Protein AF-A0A5L4XQL6-F1 (afdb_monomer)

Solvent-accessible surface area (backbone atoms only — not comparable to full-atom values): 5589 Å² total; per-residue (Å²): 137,77,74,76,66,64,67,59,70,73,66,72,79,74,79,74,71,69,81,71,58,93,74,76,43,72,65,53,56,49,52,49,52,51,52,56,47,50,57,35,40,55,50,17,53,49,34,50,49,30,51,76,71,66,69,52,89,49,67,65,61,32,51,49,34,40,52,48,28,54,54,54,50,54,53,50,50,52,52,52,51,50,52,54,49,52,52,52,50,57,55,62,75,76,107

Organism: Campylobacter fetus (NCBI:txid196)

Foldseek 3Di:
DDPVVVVVVVVPPPPPPPPPPPPCDPVVVLVVLVVVLVVLVVLLVVLVVCVVVVVDPDPVVNVVSVVVSVVSVVVNVVVVVVVVVVVVVVVVVVD

Sequence (95 aa):
MNISEISNLNQTTEQTKQKDGAGSGFSDMLNKALSDLNDVQEKADKAVADLATGEVKDLHQAAIAIGKAETSMKLMLEVRNKAINAYKEISRTQL

Radius of gyration: 25.62 Å; Cα contacts (8 Å, |Δi|>4): 29; chains: 1; bounding box: 41×47×77 Å

Mean predicted aligned error: 12.24 Å

pLDDT: mean 81.6, std 18.66, range [43.38, 97.5]

Nearest PDB structures (foldseek):
  4abm-assembly3_D  TM=5.515E-01  e=1.457E+00  Homo sapiens
  4abm-assembly1_A  TM=5.482E-01  e=1.922E+00  Homo sapiens
  4abm-assembly1_B  TM=5.709E-01  e=3.121E+00  Homo sapiens
  6b87-assembly3_C  TM=5.299E-01  e=7.166E+00  synthetic construct

Secondary structure (DSSP, 8-state):
--TTSSGGGGSSSS-------TTS-HHHHHHHHHHHHHHHHHHHHHHHHHHHHT--S-HHHHHHHHHHHHHHHHHHHHHHHHHHHHHHHHHHHH-

Structure (mmCIF, N/CA/C/O backbone):
data_AF-A0A5L4XQL6-F1
#
_entry.id   AF-A0A5L4XQL6-F1
#
loop_
_atom_site.group_PDB
_atom_site.id
_atom_site.type_symbol
_atom_site.label_atom_id
_atom_site.label_alt_id
_atom_site.label_comp_id
_atom_site.label_asym_id
_atom_site.label_entity_id
_atom_site.label_seq_id
_atom_site.pdbx_PDB_ins_code
_atom_site.Cartn_x
_atom_site.Cartn_y
_atom_site.Cartn_z
_atom_site.occupancy
_atom_site.B_iso_or_equiv
_atom_site.auth_seq_id
_atom_site.auth_comp_id
_atom_site.auth_asym_id
_atom_site.auth_atom_id
_atom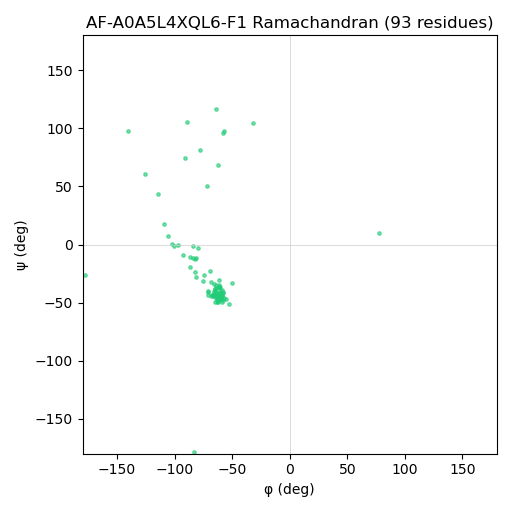_site.pdbx_PDB_model_num
ATOM 1 N N . MET A 1 1 ? -4.517 -39.968 -57.731 1.00 46.50 1 MET A N 1
ATOM 2 C CA . MET A 1 1 ? -3.719 -39.598 -56.543 1.00 46.50 1 MET A CA 1
ATOM 3 C C . MET A 1 1 ? -3.970 -38.129 -56.269 1.00 46.50 1 MET A C 1
ATOM 5 O O . MET A 1 1 ? -3.641 -37.306 -57.113 1.00 46.50 1 MET A O 1
ATOM 9 N N . ASN A 1 2 ? -4.681 -37.837 -55.180 1.00 43.38 2 ASN A N 1
ATOM 10 C CA . ASN A 1 2 ? -5.187 -36.509 -54.848 1.00 43.38 2 ASN A CA 1
ATOM 11 C C . ASN A 1 2 ? -4.116 -35.769 -54.031 1.00 43.38 2 ASN A C 1
ATOM 13 O O . ASN A 1 2 ? -3.858 -36.110 -52.883 1.00 43.38 2 ASN A O 1
ATOM 17 N N . ILE A 1 3 ? -3.433 -34.809 -54.651 1.00 58.66 3 ILE A N 1
ATOM 18 C CA . ILE A 1 3 ? -2.271 -34.107 -54.069 1.00 58.66 3 ILE A CA 1
ATOM 19 C C . ILE A 1 3 ? -2.710 -33.000 -53.082 1.00 58.66 3 ILE A C 1
ATOM 21 O O . ILE A 1 3 ? -1.885 -32.355 -52.444 1.00 58.66 3 ILE A O 1
ATOM 25 N N . SER A 1 4 ? -4.019 -32.792 -52.931 1.00 57.34 4 SER A N 1
ATOM 26 C CA . SER A 1 4 ? -4.650 -31.792 -52.061 1.00 57.34 4 SER A CA 1
ATOM 27 C C . SER A 1 4 ? -4.763 -32.207 -50.588 1.00 57.34 4 SER A C 1
ATOM 29 O O . SER A 1 4 ? -5.041 -31.359 -49.748 1.00 57.34 4 SER A O 1
ATOM 31 N N . GLU A 1 5 ? -4.515 -33.474 -50.239 1.00 57.41 5 GLU A N 1
ATOM 32 C CA . GLU A 1 5 ? -4.506 -33.924 -48.834 1.00 57.41 5 GLU A CA 1
ATOM 33 C C . GLU A 1 5 ? -3.139 -33.738 -48.153 1.00 57.41 5 GLU A C 1
ATOM 35 O O . GLU A 1 5 ? -3.061 -33.654 -46.929 1.00 57.41 5 GLU A O 1
ATOM 40 N N . ILE A 1 6 ? -2.054 -33.597 -48.925 1.00 54.22 6 ILE A N 1
ATOM 41 C CA . ILE A 1 6 ? -0.687 -33.485 -48.384 1.00 54.22 6 ILE A CA 1
ATOM 42 C C . ILE A 1 6 ? -0.367 -32.044 -47.944 1.00 54.22 6 ILE A C 1
ATOM 44 O O . ILE A 1 6 ? 0.451 -31.832 -47.052 1.00 54.22 6 ILE A O 1
ATOM 48 N N . SER A 1 7 ? -1.059 -31.037 -48.490 1.00 57.09 7 SER A N 1
ATOM 49 C CA . SER A 1 7 ? -0.928 -29.637 -48.051 1.00 57.09 7 SER A CA 1
ATOM 50 C C . SER A 1 7 ? -1.502 -29.383 -46.652 1.00 57.09 7 SER A C 1
ATOM 52 O O . SER A 1 7 ? -1.065 -28.454 -45.977 1.00 57.09 7 SER A O 1
ATOM 54 N N . ASN A 1 8 ? -2.427 -30.229 -46.186 1.00 56.53 8 ASN A N 1
ATOM 55 C CA . ASN A 1 8 ? -3.058 -30.086 -44.870 1.00 56.53 8 ASN A CA 1
ATOM 56 C C . ASN A 1 8 ? -2.266 -30.752 -43.735 1.00 56.53 8 ASN A C 1
ATOM 58 O O . ASN A 1 8 ? -2.548 -30.492 -42.570 1.00 56.53 8 ASN A O 1
ATOM 62 N N . LEU A 1 9 ? -1.240 -31.551 -44.045 1.00 56.50 9 LEU A N 1
ATOM 63 C CA . LEU A 1 9 ? -0.366 -32.170 -43.038 1.00 56.50 9 LEU A CA 1
ATOM 64 C C . LEU A 1 9 ? 0.738 -31.224 -42.533 1.00 56.50 9 LEU A C 1
ATOM 66 O O . LEU A 1 9 ? 1.353 -31.506 -41.511 1.00 56.50 9 LEU A O 1
ATOM 70 N N . ASN A 1 10 ? 0.957 -30.082 -43.197 1.00 53.75 10 ASN A N 1
ATOM 71 C CA . ASN A 1 10 ? 1.887 -29.036 -42.747 1.00 53.75 10 ASN A CA 1
ATOM 72 C C . ASN A 1 10 ? 1.190 -27.889 -41.982 1.00 53.75 10 ASN A C 1
ATOM 74 O O . ASN A 1 10 ? 1.840 -26.944 -41.548 1.00 53.75 10 ASN A O 1
ATOM 78 N N . GLN A 1 11 ? -0.138 -27.942 -41.818 1.00 54.44 11 GLN A N 1
ATOM 79 C CA . GLN A 1 11 ? -0.905 -26.926 -41.080 1.00 54.44 11 GLN A CA 1
ATOM 80 C C . GLN A 1 11 ? -1.265 -27.347 -39.646 1.00 54.44 11 GLN A C 1
ATOM 82 O O . GLN A 1 11 ? -1.849 -26.558 -38.906 1.00 54.44 11 GLN A O 1
ATOM 87 N N . THR A 1 12 ? -0.890 -28.555 -39.213 1.00 50.50 12 THR A N 1
ATOM 88 C CA . THR A 1 12 ? -1.215 -29.075 -37.868 1.00 50.50 12 THR A CA 1
ATOM 89 C C . THR A 1 12 ? -0.044 -29.002 -36.873 1.00 50.50 12 THR A C 1
ATOM 91 O O . THR A 1 12 ? -0.216 -29.329 -35.704 1.00 50.50 12 THR A O 1
ATOM 94 N N . THR A 1 13 ? 1.125 -28.493 -37.269 1.00 52.59 13 THR A N 1
ATOM 95 C CA . THR A 1 13 ? 2.310 -28.355 -36.389 1.00 52.59 13 THR A CA 1
ATOM 96 C C . THR A 1 13 ? 2.614 -26.925 -35.920 1.00 52.59 13 THR A C 1
ATOM 98 O O . THR A 1 13 ? 3.595 -26.711 -35.220 1.00 52.59 13 THR A O 1
ATOM 101 N N . GLU A 1 14 ? 1.741 -25.954 -36.204 1.00 48.25 14 GLU A N 1
ATOM 102 C CA . GLU A 1 14 ? 1.858 -24.549 -35.752 1.00 48.25 14 GLU A CA 1
ATOM 103 C C . GLU A 1 14 ? 0.812 -24.180 -34.672 1.00 48.25 14 GLU A C 1
ATOM 105 O O . GLU A 1 14 ? 0.534 -23.009 -34.410 1.00 48.25 14 GLU A O 1
ATOM 110 N N . GLN A 1 15 ? 0.202 -25.175 -34.016 1.00 48.69 15 GLN A N 1
ATOM 111 C CA . GLN A 1 15 ? -0.716 -24.972 -32.884 1.00 48.69 15 GLN A CA 1
ATOM 112 C C . GLN A 1 15 ? -0.171 -25.531 -31.567 1.00 48.69 15 GLN A C 1
ATOM 114 O O . GLN A 1 15 ? -0.892 -26.069 -30.739 1.00 48.69 15 GLN A O 1
ATOM 119 N N . THR A 1 16 ? 1.109 -25.291 -31.317 1.00 43.47 16 THR A N 1
ATOM 120 C CA . THR A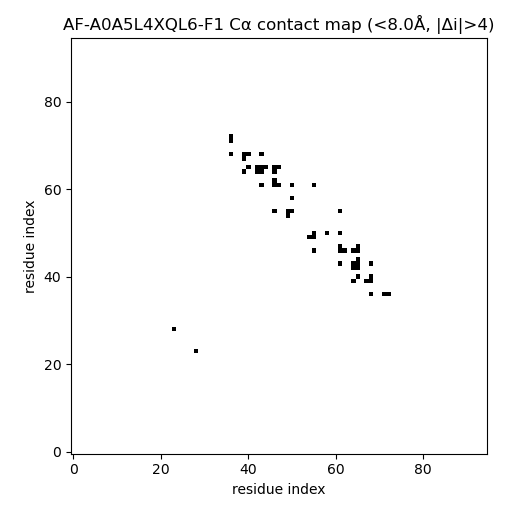 1 16 ? 1.574 -24.986 -29.963 1.00 43.47 16 THR A CA 1
ATOM 121 C C . THR A 1 16 ? 2.333 -23.671 -30.017 1.00 43.47 16 THR A C 1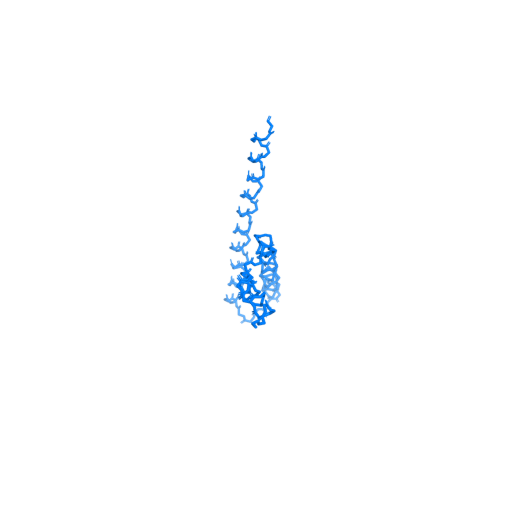
ATOM 123 O O . THR A 1 16 ? 3.511 -23.595 -29.681 1.00 43.47 16 THR A O 1
ATOM 126 N N . LYS A 1 17 ? 1.644 -22.597 -30.433 1.00 45.66 17 LYS A N 1
ATOM 127 C CA . LYS A 1 17 ? 1.974 -21.271 -29.909 1.00 45.66 17 LYS A CA 1
ATOM 128 C C . LYS A 1 17 ? 1.823 -21.382 -28.402 1.00 45.66 17 LYS A C 1
ATOM 130 O O . LYS A 1 17 ? 0.714 -21.285 -27.876 1.00 45.66 17 LYS A O 1
ATOM 135 N N . GLN A 1 18 ? 2.950 -21.630 -27.738 1.00 46.28 18 GLN A N 1
ATOM 136 C CA . GLN A 1 18 ? 3.221 -21.126 -26.408 1.00 46.28 18 GLN A CA 1
ATOM 137 C C . GLN A 1 18 ? 2.518 -19.776 -26.299 1.00 46.28 18 GLN A C 1
ATOM 139 O O . GLN A 1 18 ? 2.961 -18.768 -26.845 1.00 46.28 18 GLN A O 1
ATOM 144 N N . LYS A 1 19 ? 1.397 -19.762 -25.581 1.00 46.88 19 LYS A N 1
ATOM 145 C CA . LYS A 1 19 ? 0.951 -18.576 -24.864 1.00 46.88 19 LYS A CA 1
ATOM 146 C C . LYS A 1 19 ? 1.889 -18.375 -23.669 1.00 46.88 19 LYS A C 1
ATOM 148 O O . LYS A 1 19 ? 1.432 -18.181 -22.553 1.00 46.88 19 LYS A O 1
ATOM 153 N N . ASP A 1 20 ? 3.196 -18.385 -23.910 1.00 45.38 20 ASP A N 1
ATOM 154 C CA . ASP A 1 20 ? 4.109 -17.593 -23.108 1.00 45.38 20 ASP A CA 1
ATOM 155 C C . ASP A 1 20 ? 3.935 -16.189 -23.666 1.00 45.38 20 ASP A C 1
ATOM 157 O O . ASP A 1 20 ? 4.607 -15.763 -24.603 1.00 45.38 20 ASP A O 1
ATOM 161 N N . GLY A 1 21 ? 2.870 -15.534 -23.200 1.00 48.97 21 GLY A N 1
ATOM 162 C CA . GLY A 1 21 ? 2.524 -14.184 -23.595 1.00 48.97 21 GLY A CA 1
ATOM 163 C C . GLY A 1 21 ? 3.697 -13.266 -23.293 1.00 48.97 21 GLY A C 1
ATOM 164 O O . GLY A 1 21 ? 3.845 -12.797 -22.166 1.00 48.97 21 GLY A O 1
ATOM 165 N N . ALA A 1 22 ? 4.496 -12.996 -24.323 1.00 52.25 22 ALA A N 1
ATOM 166 C CA . ALA A 1 22 ? 5.454 -11.908 -24.426 1.00 52.25 22 ALA A CA 1
ATOM 167 C C . ALA A 1 22 ? 4.705 -10.564 -24.353 1.00 52.25 22 ALA A C 1
ATOM 169 O O . ALA A 1 22 ? 4.543 -9.854 -25.342 1.00 52.25 22 ALA A O 1
ATOM 170 N N . GLY A 1 23 ? 4.164 -10.274 -23.173 1.00 51.38 23 GLY A N 1
ATOM 171 C CA . GLY A 1 23 ? 3.261 -9.161 -22.923 1.00 51.38 23 GLY A CA 1
ATOM 172 C C . GLY A 1 23 ? 2.835 -9.035 -21.463 1.00 51.38 23 GLY A C 1
ATOM 173 O O . GLY A 1 23 ? 2.610 -7.913 -21.038 1.00 51.38 23 GLY A O 1
ATOM 174 N N . SER A 1 24 ? 2.824 -10.124 -20.674 1.00 58.97 24 SER A N 1
ATOM 175 C CA . SER A 1 24 ? 2.690 -10.016 -19.211 1.00 58.97 24 SER A CA 1
ATOM 176 C C . SER A 1 24 ? 4.073 -9.937 -18.564 1.00 58.97 24 SER A C 1
ATOM 178 O O . SER A 1 24 ? 4.634 -10.922 -18.092 1.00 58.97 24 SER A O 1
ATOM 180 N N . GLY A 1 25 ? 4.701 -8.771 -18.704 1.00 80.00 25 GLY A N 1
ATOM 181 C CA . GLY A 1 25 ? 6.092 -8.544 -18.312 1.00 80.00 25 GLY A CA 1
ATOM 182 C C . GLY A 1 25 ? 6.277 -8.226 -16.827 1.00 80.00 25 GLY A C 1
ATOM 183 O O . GLY A 1 25 ? 5.327 -8.102 -16.055 1.00 80.00 25 GLY A O 1
ATOM 184 N N . PHE A 1 26 ? 7.532 -7.979 -16.442 1.00 83.44 26 PHE A N 1
ATOM 185 C CA . PHE A 1 26 ? 7.896 -7.435 -15.126 1.00 83.44 26 PHE A CA 1
ATOM 186 C C . PHE A 1 26 ? 7.093 -6.172 -14.758 1.00 83.44 26 PHE A C 1
ATOM 188 O O . PHE A 1 26 ? 6.751 -5.980 -13.596 1.00 83.44 26 PHE A O 1
ATOM 195 N N . SER A 1 27 ? 6.742 -5.343 -15.750 1.00 86.75 27 SER A N 1
ATOM 196 C CA . SER A 1 27 ? 5.896 -4.157 -15.568 1.00 86.75 27 SER A CA 1
ATOM 197 C C . SER A 1 27 ? 4.519 -4.494 -14.987 1.00 86.75 27 SER A C 1
ATOM 199 O O . SER A 1 27 ? 4.065 -3.818 -14.069 1.00 86.75 27 SER A O 1
ATOM 201 N N . ASP A 1 28 ? 3.861 -5.546 -15.473 1.00 91.31 28 ASP A N 1
ATOM 202 C CA . ASP A 1 28 ? 2.529 -5.928 -14.991 1.00 91.31 28 ASP A CA 1
ATOM 203 C C . ASP A 1 28 ? 2.597 -6.510 -13.582 1.00 91.31 28 ASP A C 1
ATOM 205 O O . ASP A 1 28 ? 1.778 -6.170 -12.729 1.00 91.31 28 ASP A O 1
ATOM 209 N N . MET A 1 29 ? 3.621 -7.325 -13.307 1.00 89.44 29 MET A N 1
ATOM 210 C CA . MET A 1 29 ? 3.901 -7.811 -11.955 1.00 89.44 29 MET A CA 1
ATOM 211 C C . MET A 1 29 ? 4.146 -6.645 -10.988 1.00 89.44 29 MET A C 1
ATOM 213 O O . MET A 1 29 ? 3.611 -6.646 -9.880 1.00 89.44 29 MET A O 1
ATOM 217 N N . LEU A 1 30 ? 4.931 -5.645 -11.401 1.00 90.19 30 LEU A N 1
ATOM 218 C CA . LEU A 1 30 ? 5.234 -4.470 -10.588 1.00 90.19 30 LEU A CA 1
ATOM 219 C C . LEU A 1 30 ? 3.986 -3.613 -10.349 1.00 90.19 30 LEU A C 1
ATOM 221 O O . LEU A 1 30 ? 3.738 -3.213 -9.215 1.00 90.19 30 LEU A O 1
ATOM 225 N N . ASN A 1 31 ? 3.173 -3.379 -11.381 1.00 92.75 31 ASN A N 1
ATOM 226 C CA . ASN A 1 31 ? 1.899 -2.669 -11.251 1.00 92.75 31 ASN A CA 1
ATOM 227 C C . ASN A 1 31 ? 0.943 -3.397 -10.306 1.00 92.75 31 ASN A C 1
ATOM 229 O O . ASN A 1 31 ? 0.321 -2.766 -9.452 1.00 92.75 31 ASN A O 1
ATOM 233 N N . LYS A 1 32 ? 0.865 -4.728 -10.401 1.00 93.56 32 LYS A N 1
ATOM 234 C CA . LYS A 1 32 ? 0.071 -5.524 -9.467 1.00 93.56 32 LYS A CA 1
ATOM 235 C C . LYS A 1 32 ? 0.596 -5.388 -8.038 1.00 93.56 32 LYS A C 1
ATOM 237 O O . LYS A 1 32 ? -0.193 -5.152 -7.134 1.00 93.56 32 LYS A O 1
ATOM 242 N N . ALA A 1 33 ? 1.908 -5.493 -7.831 1.00 91.88 33 ALA A N 1
ATOM 243 C CA . ALA A 1 33 ? 2.509 -5.338 -6.509 1.00 91.88 33 ALA A CA 1
ATOM 244 C C . ALA A 1 33 ? 2.261 -3.939 -5.914 1.00 91.88 33 ALA A C 1
ATOM 246 O O . ALA A 1 33 ? 2.020 -3.821 -4.716 1.00 91.88 33 ALA A O 1
ATOM 247 N N . LEU A 1 34 ? 2.273 -2.891 -6.745 1.00 95.00 34 LEU A N 1
ATOM 248 C CA . LEU A 1 34 ? 1.922 -1.526 -6.346 1.00 95.00 34 LEU A CA 1
ATOM 249 C C . LEU A 1 34 ? 0.449 -1.401 -5.941 1.00 95.00 34 LEU A C 1
ATOM 251 O O . LEU A 1 34 ? 0.153 -0.781 -4.922 1.00 95.00 34 LEU A O 1
ATOM 255 N N . SER A 1 35 ? -0.464 -2.007 -6.704 1.00 96.38 35 SER A N 1
ATOM 256 C CA . SER A 1 35 ? -1.889 -2.040 -6.357 1.00 96.38 35 SER A CA 1
ATOM 257 C C . SER A 1 35 ? -2.124 -2.804 -5.053 1.00 96.38 35 SER A C 1
ATOM 259 O O . SER A 1 35 ? -2.796 -2.301 -4.159 1.00 96.38 35 SER A O 1
ATOM 261 N N . ASP A 1 36 ? -1.512 -3.982 -4.910 1.00 95.56 36 ASP A N 1
ATOM 262 C CA . ASP A 1 36 ? -1.601 -4.793 -3.695 1.00 95.56 36 ASP A CA 1
ATOM 263 C C . ASP A 1 36 ? -1.035 -4.024 -2.480 1.00 95.56 36 ASP A C 1
ATOM 265 O O . ASP A 1 36 ? -1.567 -4.127 -1.374 1.00 95.56 36 ASP A O 1
ATOM 269 N N . LEU A 1 37 ? 0.035 -3.237 -2.665 1.00 96.00 37 LEU A N 1
ATOM 270 C CA . LEU A 1 37 ? 0.593 -2.377 -1.619 1.00 96.00 37 LEU A CA 1
ATOM 271 C C . LEU A 1 37 ? -0.381 -1.263 -1.225 1.00 96.00 37 LEU A C 1
ATOM 273 O O . LEU A 1 37 ? -0.545 -1.026 -0.031 1.00 96.00 37 LEU A O 1
ATOM 277 N N . ASN A 1 38 ? -1.039 -0.612 -2.189 1.00 97.00 38 ASN A N 1
ATOM 278 C CA . ASN A 1 38 ? -2.046 0.410 -1.901 1.00 97.00 38 ASN A CA 1
ATOM 279 C C . ASN A 1 38 ? -3.175 -0.153 -1.026 1.00 97.00 38 ASN A C 1
ATOM 281 O O . ASN A 1 38 ? -3.500 0.424 0.008 1.00 97.00 38 ASN A O 1
ATOM 285 N N . ASP A 1 39 ? -3.684 -1.340 -1.361 1.00 97.44 39 ASP A N 1
ATOM 286 C CA . ASP A 1 39 ? -4.727 -2.005 -0.574 1.00 97.44 39 ASP A CA 1
ATOM 287 C C . ASP A 1 39 ? -4.275 -2.325 0.859 1.00 97.44 39 ASP A C 1
ATOM 289 O O . ASP A 1 39 ? -5.076 -2.331 1.798 1.00 97.44 39 ASP A O 1
ATOM 293 N N . VAL A 1 40 ? -2.995 -2.663 1.044 1.00 97.19 40 VAL A N 1
ATOM 294 C CA . VAL A 1 40 ? -2.421 -2.913 2.372 1.00 97.19 40 VAL A CA 1
ATOM 295 C C . VAL A 1 40 ? -2.283 -1.605 3.155 1.00 97.19 40 VAL A C 1
ATOM 297 O O . VAL A 1 40 ? -2.602 -1.595 4.344 1.00 97.19 40 VAL A O 1
ATOM 300 N N . GLN A 1 41 ? -1.862 -0.518 2.503 1.00 97.06 41 GLN A N 1
ATOM 301 C CA . GLN A 1 41 ? -1.763 0.810 3.113 1.00 97.06 41 GLN A CA 1
ATOM 302 C C . GLN A 1 41 ? -3.135 1.324 3.561 1.00 97.06 41 GLN A C 1
ATOM 304 O O . GLN A 1 41 ? -3.286 1.668 4.726 1.00 97.06 41 GLN A O 1
ATOM 309 N N . GLU A 1 42 ? -4.160 1.272 2.707 1.00 97.44 42 GLU A N 1
ATOM 310 C CA . GLU A 1 42 ? -5.515 1.721 3.064 1.00 97.44 42 GLU A CA 1
ATOM 311 C C . GLU A 1 42 ? -6.086 0.959 4.270 1.00 97.44 42 GLU A C 1
ATOM 313 O O . GLU A 1 42 ? -6.728 1.535 5.152 1.00 97.44 42 GLU A O 1
ATOM 318 N N . LYS A 1 43 ? -5.826 -0.352 4.348 1.00 95.25 43 LYS A N 1
ATOM 319 C CA . LYS A 1 43 ? -6.230 -1.172 5.501 1.00 95.25 43 LYS A CA 1
ATOM 320 C C . LYS A 1 43 ? -5.503 -0.763 6.776 1.00 95.25 43 LYS A C 1
ATOM 322 O O . LYS A 1 43 ? -6.124 -0.753 7.838 1.00 95.25 43 LYS A O 1
ATOM 327 N N . ALA A 1 44 ? -4.213 -0.455 6.683 1.00 95.69 44 ALA A N 1
ATOM 328 C CA . ALA A 1 44 ? -3.440 0.031 7.816 1.00 95.69 44 ALA A CA 1
ATOM 329 C C . ALA A 1 44 ? -3.914 1.418 8.260 1.00 95.69 44 ALA A C 1
ATOM 331 O O . ALA A 1 44 ? -4.127 1.613 9.451 1.00 95.69 44 ALA A O 1
ATOM 332 N N . ASP A 1 45 ? -4.171 2.338 7.331 1.00 95.81 45 ASP A N 1
ATOM 333 C CA . ASP A 1 45 ? -4.667 3.684 7.634 1.00 95.81 45 ASP A CA 1
ATOM 334 C C . ASP A 1 45 ? -6.025 3.633 8.336 1.00 95.81 45 ASP A C 1
ATOM 336 O O . ASP A 1 45 ? -6.235 4.302 9.349 1.00 95.81 45 ASP A O 1
ATOM 340 N N . LYS A 1 46 ? -6.927 2.766 7.863 1.00 95.00 46 LYS A N 1
ATOM 341 C CA . LYS A 1 46 ? -8.192 2.508 8.551 1.00 95.00 46 LYS A CA 1
ATOM 342 C C . LYS A 1 46 ? -7.965 1.946 9.955 1.00 95.00 46 LYS A C 1
ATOM 344 O O . LYS A 1 46 ? -8.563 2.433 10.906 1.00 95.00 46 LYS A O 1
ATOM 349 N N . ALA A 1 47 ? -7.083 0.959 10.105 1.00 94.25 47 ALA A N 1
ATOM 350 C CA . ALA A 1 47 ? -6.769 0.387 11.412 1.00 94.25 47 ALA A CA 1
ATOM 351 C C . ALA A 1 47 ? -6.171 1.425 12.381 1.00 94.25 47 ALA A C 1
ATOM 353 O O . ALA A 1 47 ? -6.483 1.404 13.570 1.00 94.25 47 ALA A O 1
ATOM 354 N N . VAL A 1 48 ? -5.348 2.352 11.881 1.00 94.06 48 VAL A N 1
ATOM 355 C CA . VAL A 1 48 ? -4.808 3.480 12.652 1.00 94.06 48 VAL A CA 1
ATOM 356 C C . VAL A 1 48 ? -5.923 4.439 13.063 1.00 94.06 48 VAL A C 1
ATOM 358 O O . VAL A 1 48 ? -5.954 4.866 14.216 1.00 94.06 48 VAL A O 1
ATOM 361 N N . ALA A 1 49 ? -6.852 4.755 12.160 1.00 94.00 49 ALA A N 1
ATOM 362 C CA . ALA A 1 49 ? -7.991 5.619 12.460 1.00 94.00 49 ALA A CA 1
ATOM 363 C C . ALA A 1 49 ? -8.922 4.995 13.515 1.00 94.00 49 ALA A C 1
ATOM 365 O O . ALA A 1 49 ? -9.270 5.654 14.496 1.00 94.00 49 ALA A O 1
ATOM 366 N N . ASP A 1 50 ? -9.261 3.713 13.368 1.00 92.81 50 ASP A N 1
ATOM 367 C CA . ASP A 1 50 ? -10.083 2.961 14.324 1.00 92.81 50 ASP A CA 1
ATOM 368 C C . ASP A 1 50 ? -9.392 2.883 15.701 1.00 92.81 50 ASP A C 1
ATOM 370 O O . ASP A 1 50 ? -10.033 2.981 16.749 1.00 92.81 50 ASP A O 1
ATOM 374 N N . LEU A 1 51 ? -8.060 2.754 15.722 1.00 91.25 51 LEU A N 1
ATOM 375 C CA . LEU A 1 51 ? -7.271 2.764 16.955 1.00 91.25 51 LEU A CA 1
ATOM 376 C C . LEU A 1 51 ? -7.266 4.145 17.626 1.00 91.25 51 LEU A C 1
ATOM 378 O O . LEU A 1 51 ? -7.448 4.234 18.838 1.00 91.25 51 LEU A O 1
ATOM 382 N N . ALA A 1 52 ? -7.086 5.219 16.854 1.00 90.31 52 ALA A N 1
ATOM 383 C CA . ALA A 1 52 ? -7.058 6.590 17.363 1.00 90.31 52 ALA A CA 1
ATOM 384 C C . ALA A 1 52 ? -8.423 7.063 17.889 1.00 90.31 52 ALA A C 1
ATOM 386 O O . ALA A 1 52 ? -8.485 7.854 18.828 1.00 90.31 52 ALA A O 1
ATOM 387 N N . THR A 1 53 ? -9.511 6.575 17.293 1.00 93.56 53 THR A N 1
ATOM 388 C CA . THR A 1 53 ? -10.892 6.878 17.703 1.00 93.56 53 THR A CA 1
ATOM 389 C C . THR A 1 53 ? -11.389 5.988 18.844 1.00 93.56 53 THR A C 1
ATOM 391 O O . THR A 1 53 ? -12.415 6.287 19.451 1.00 93.56 53 THR A O 1
ATOM 394 N N . GLY A 1 54 ? -10.659 4.917 19.173 1.00 88.25 54 GLY A N 1
ATOM 395 C CA . GLY A 1 54 ? -11.059 3.940 20.186 1.00 88.25 54 GLY A CA 1
ATOM 396 C C . GLY A 1 54 ? -12.133 2.951 19.714 1.00 88.25 54 GLY A C 1
ATOM 397 O O . GLY A 1 54 ? -12.651 2.189 20.527 1.00 88.25 54 GLY A O 1
ATOM 398 N N . GLU A 1 55 ? -12.456 2.929 18.418 1.00 85.50 55 GLU A N 1
ATOM 399 C CA . GLU A 1 55 ? -13.425 2.008 17.806 1.00 85.50 55 GLU A CA 1
ATOM 400 C C . GLU A 1 55 ? -12.814 0.642 17.439 1.00 85.50 55 GLU A C 1
ATOM 402 O O . GLU A 1 55 ? -13.509 -0.262 16.959 1.00 85.50 55 GLU A O 1
ATOM 407 N N . VAL A 1 56 ? -11.512 0.460 17.679 1.00 83.88 56 VAL A N 1
ATOM 408 C CA . VAL A 1 56 ? -10.807 -0.781 17.362 1.00 83.88 56 VAL A CA 1
ATOM 409 C C . VAL A 1 56 ? -11.351 -1.956 18.187 1.00 83.88 56 VAL A C 1
ATOM 411 O O . VAL A 1 56 ? -11.259 -2.010 19.412 1.00 83.88 56 VAL A O 1
ATOM 414 N N . LYS A 1 57 ? -11.923 -2.942 17.492 1.00 78.94 57 LYS A N 1
ATOM 415 C CA . LYS A 1 57 ? -12.444 -4.167 18.125 1.00 78.94 57 LYS A CA 1
ATOM 416 C C . LYS A 1 57 ? -11.350 -5.192 18.410 1.00 78.94 57 LYS A C 1
ATOM 418 O O . LYS A 1 57 ? -11.483 -5.989 19.332 1.00 78.94 57 LYS A O 1
ATOM 423 N N . ASP A 1 58 ? -10.287 -5.174 17.609 1.00 88.31 58 ASP A N 1
ATOM 424 C CA . ASP A 1 58 ? -9.179 -6.120 17.689 1.00 88.31 58 ASP A CA 1
ATOM 425 C C . ASP A 1 58 ? -7.845 -5.398 17.448 1.00 88.31 58 ASP A C 1
ATOM 427 O O . ASP A 1 58 ? -7.431 -5.147 16.312 1.00 88.31 58 ASP A O 1
ATOM 431 N N . LEU A 1 59 ? -7.170 -5.055 18.548 1.00 89.25 59 LEU A N 1
ATOM 432 C CA . LEU A 1 59 ? -5.856 -4.407 18.526 1.00 89.25 59 LEU A CA 1
ATOM 433 C C . LEU A 1 59 ? -4.780 -5.271 17.859 1.00 89.25 59 LEU A C 1
ATOM 435 O O . LEU A 1 59 ? -3.851 -4.732 17.261 1.00 89.25 59 LEU A O 1
ATOM 439 N N . HIS A 1 60 ? -4.886 -6.598 17.947 1.00 92.31 60 HIS A N 1
ATOM 440 C CA . HIS A 1 60 ? -3.899 -7.503 17.372 1.00 92.31 60 HIS A CA 1
ATOM 441 C C . HIS A 1 60 ? -3.988 -7.495 15.843 1.00 92.31 60 HIS A C 1
ATOM 443 O O . HIS A 1 60 ? -2.969 -7.385 15.162 1.00 92.31 60 HIS A O 1
ATOM 449 N N . GLN A 1 61 ? -5.202 -7.529 15.287 1.00 91.62 61 GLN A N 1
ATOM 450 C CA . GLN A 1 61 ? -5.401 -7.395 13.840 1.00 91.62 61 GLN A CA 1
ATOM 451 C C . GLN A 1 61 ? -4.987 -6.014 13.326 1.00 91.62 61 GLN A C 1
ATOM 453 O O . GLN A 1 61 ? -4.367 -5.925 12.265 1.00 91.62 61 GLN A O 1
ATOM 458 N N . ALA A 1 62 ? -5.259 -4.949 14.088 1.00 92.56 62 ALA A N 1
ATOM 459 C CA . ALA A 1 62 ? -4.794 -3.606 13.749 1.00 92.56 62 ALA A CA 1
ATOM 460 C C . ALA A 1 62 ? -3.258 -3.536 13.697 1.00 92.56 62 ALA A C 1
ATOM 462 O O . ALA A 1 62 ? -2.691 -3.069 12.709 1.00 92.56 62 ALA A O 1
ATOM 463 N N . ALA A 1 63 ? -2.578 -4.082 14.708 1.00 93.69 63 ALA A N 1
ATOM 464 C CA . ALA A 1 63 ? -1.120 -4.151 14.742 1.00 93.69 63 ALA A CA 1
ATOM 465 C C . ALA A 1 63 ? -0.541 -4.966 13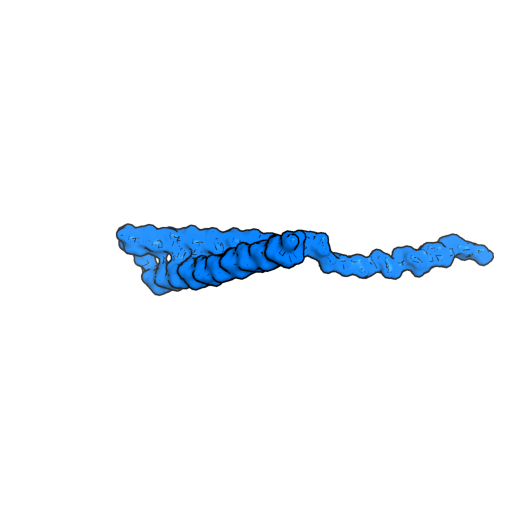.571 1.00 93.69 63 ALA A C 1
ATOM 467 O O . ALA A 1 63 ? 0.448 -4.550 12.966 1.00 93.69 63 ALA A O 1
ATOM 468 N N . ILE A 1 64 ? -1.171 -6.088 13.199 1.00 95.06 64 ILE A N 1
ATOM 469 C CA . ILE A 1 64 ? -0.766 -6.879 12.026 1.00 95.06 64 ILE A CA 1
ATOM 470 C C . ILE A 1 64 ? -0.911 -6.069 10.738 1.00 95.06 64 ILE A C 1
ATOM 472 O O . ILE A 1 64 ? 0.001 -6.078 9.911 1.00 95.06 64 ILE A O 1
ATOM 476 N N . ALA A 1 65 ? -2.042 -5.385 10.544 1.00 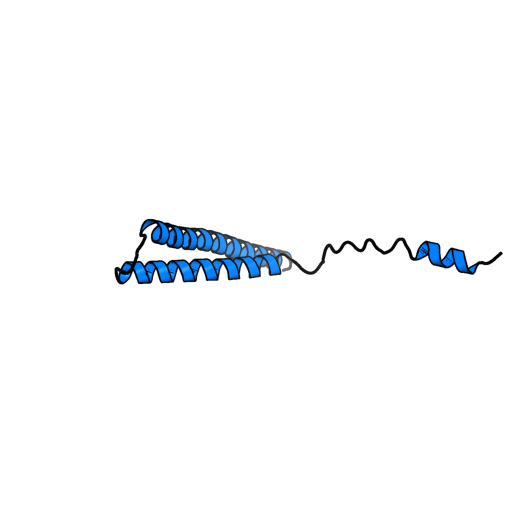94.94 65 ALA A N 1
ATOM 477 C CA . ALA A 1 65 ? -2.286 -4.592 9.343 1.00 94.94 65 ALA A CA 1
ATOM 478 C C . ALA A 1 65 ? -1.225 -3.495 9.178 1.00 94.94 65 ALA A C 1
ATOM 480 O O . ALA A 1 65 ? -0.621 -3.381 8.111 1.00 94.94 65 ALA A O 1
ATOM 481 N N . ILE A 1 66 ? -0.937 -2.770 10.260 1.00 95.31 66 ILE A N 1
ATOM 482 C CA . ILE A 1 66 ? 0.086 -1.719 10.300 1.00 95.31 66 ILE A CA 1
ATOM 483 C C . ILE A 1 66 ? 1.481 -2.297 10.023 1.00 95.31 66 ILE A C 1
ATOM 485 O O . ILE A 1 66 ? 2.198 -1.803 9.155 1.00 95.31 66 ILE A O 1
ATOM 489 N N . GLY A 1 67 ? 1.858 -3.387 10.698 1.00 96.38 67 GLY A N 1
ATOM 490 C CA . GLY A 1 67 ? 3.166 -4.022 10.500 1.00 96.38 67 GLY A CA 1
ATOM 491 C C . GLY A 1 67 ? 3.360 -4.584 9.088 1.00 96.38 67 GLY A C 1
ATOM 492 O O . GLY A 1 67 ? 4.459 -4.519 8.525 1.00 96.38 67 GLY A O 1
ATOM 493 N N . LYS A 1 68 ? 2.287 -5.103 8.478 1.00 96.06 68 LYS A N 1
ATOM 494 C CA . LYS A 1 68 ? 2.291 -5.560 7.085 1.00 96.06 68 LYS A CA 1
ATOM 495 C C . LYS A 1 68 ? 2.527 -4.395 6.125 1.00 96.06 68 LYS A C 1
ATOM 497 O O . LYS A 1 68 ? 3.412 -4.503 5.281 1.00 96.06 68 LYS A O 1
ATOM 502 N N . ALA A 1 69 ? 1.786 -3.300 6.282 1.00 97.50 69 ALA A N 1
ATOM 503 C CA . ALA A 1 69 ? 1.967 -2.064 5.519 1.00 97.50 69 ALA A CA 1
ATOM 504 C C . ALA A 1 69 ? 3.415 -1.566 5.576 1.00 97.50 69 ALA A C 1
ATOM 506 O O . ALA A 1 69 ? 4.063 -1.407 4.540 1.00 97.50 69 ALA A O 1
ATOM 507 N N . GLU A 1 70 ? 3.975 -1.446 6.779 1.00 96.75 70 GLU A N 1
ATOM 508 C CA . GLU A 1 70 ? 5.344 -0.971 6.964 1.00 96.75 70 GLU A CA 1
ATOM 509 C C . GLU A 1 70 ? 6.376 -1.880 6.275 1.00 96.75 70 GLU A C 1
ATOM 511 O O . GLU A 1 70 ? 7.264 -1.409 5.560 1.00 96.75 70 GLU A O 1
ATOM 516 N N . THR A 1 71 ? 6.254 -3.198 6.453 1.00 97.19 71 THR A N 1
ATOM 517 C CA . THR A 1 71 ? 7.203 -4.162 5.879 1.00 97.19 71 THR A CA 1
ATOM 518 C C . THR A 1 71 ? 7.106 -4.202 4.352 1.00 97.19 71 THR A C 1
ATOM 520 O O . THR A 1 71 ? 8.129 -4.199 3.664 1.00 97.19 71 THR A O 1
ATOM 523 N N . SER A 1 72 ? 5.8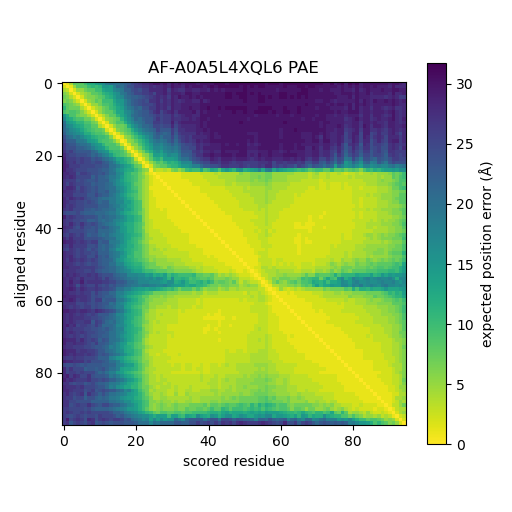89 -4.198 3.802 1.00 96.00 72 SER A N 1
ATOM 524 C CA . SER A 1 72 ? 5.662 -4.171 2.355 1.00 96.00 72 SER A CA 1
ATOM 525 C C . SER A 1 72 ? 6.156 -2.868 1.721 1.00 96.00 72 SER A C 1
ATOM 527 O O . SER A 1 72 ? 6.769 -2.906 0.654 1.00 96.00 72 SER A O 1
ATOM 529 N N . MET A 1 73 ? 5.980 -1.729 2.394 1.00 96.44 73 MET A N 1
ATOM 530 C CA . MET A 1 73 ? 6.492 -0.444 1.922 1.00 96.44 73 MET A CA 1
ATOM 531 C C . MET A 1 73 ? 8.024 -0.415 1.900 1.00 96.44 73 MET A C 1
ATOM 533 O O . MET A 1 73 ? 8.616 0.003 0.904 1.00 96.44 73 MET A O 1
ATOM 537 N N . LYS A 1 74 ? 8.687 -0.921 2.952 1.00 96.88 74 LYS A N 1
ATOM 538 C CA . LYS A 1 74 ? 10.155 -1.063 2.981 1.00 96.88 74 LYS A CA 1
ATOM 539 C C . LYS A 1 74 ? 10.661 -1.881 1.796 1.00 96.88 74 LYS A C 1
ATOM 541 O O . LYS A 1 74 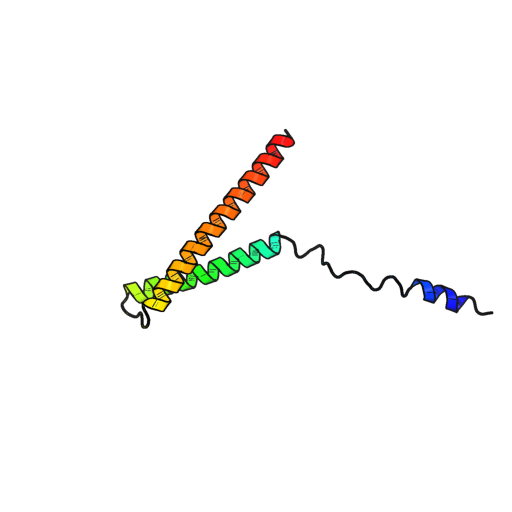? 11.578 -1.452 1.102 1.00 96.88 74 LYS A O 1
ATOM 546 N N . LEU A 1 75 ? 10.025 -3.020 1.521 1.00 95.25 75 LEU A N 1
ATOM 547 C CA . LEU A 1 75 ? 10.373 -3.848 0.368 1.00 95.25 75 LEU A CA 1
ATOM 548 C C . LEU A 1 75 ? 10.219 -3.081 -0.955 1.00 95.25 75 LEU A C 1
ATOM 550 O O . LEU A 1 75 ? 11.114 -3.119 -1.798 1.00 95.25 75 LEU A O 1
ATOM 554 N N . MET A 1 76 ? 9.114 -2.356 -1.137 1.00 94.12 76 MET A N 1
ATOM 555 C CA . MET A 1 76 ? 8.866 -1.593 -2.362 1.00 94.12 76 MET A CA 1
ATOM 556 C C . MET A 1 76 ? 9.890 -0.469 -2.571 1.00 94.12 76 MET A C 1
ATOM 558 O O . MET A 1 76 ? 10.320 -0.217 -3.699 1.00 94.12 76 MET A O 1
ATOM 562 N N . LEU A 1 77 ? 10.320 0.191 -1.494 1.00 95.62 77 LEU A N 1
ATOM 563 C CA . LEU A 1 77 ? 11.371 1.206 -1.549 1.00 95.62 77 LEU A CA 1
ATOM 564 C C . LEU A 1 77 ? 12.702 0.616 -2.024 1.00 95.62 77 LEU A C 1
ATOM 566 O O . LEU A 1 77 ? 13.355 1.217 -2.877 1.00 95.62 77 LEU A O 1
ATOM 570 N N . GLU A 1 78 ? 13.073 -0.573 -1.550 1.00 95.56 78 GLU A N 1
ATOM 571 C CA . GLU A 1 78 ? 14.275 -1.268 -2.020 1.00 95.56 78 GLU A CA 1
ATOM 572 C C . GLU A 1 78 ? 14.187 -1.629 -3.506 1.00 95.56 78 GLU A C 1
ATOM 574 O O . GLU A 1 78 ? 15.123 -1.377 -4.271 1.00 95.56 78 GLU A O 1
ATOM 579 N N . VAL A 1 79 ? 13.035 -2.137 -3.956 1.00 93.00 79 VAL A N 1
ATOM 580 C CA . VAL A 1 79 ? 12.791 -2.420 -5.379 1.00 93.00 79 VAL A CA 1
ATOM 581 C C . VAL A 1 79 ? 12.909 -1.142 -6.214 1.00 93.00 79 VAL A C 1
ATOM 583 O O . VAL A 1 79 ? 13.611 -1.130 -7.228 1.00 93.00 79 VAL A O 1
ATOM 586 N N . ARG A 1 80 ? 12.288 -0.041 -5.770 1.00 91.50 80 ARG A N 1
ATOM 587 C CA . ARG A 1 80 ? 12.383 1.274 -6.420 1.00 91.50 80 ARG A CA 1
ATOM 588 C C . ARG A 1 80 ? 13.832 1.748 -6.509 1.00 91.50 80 ARG A C 1
ATOM 590 O O . ARG A 1 80 ? 14.268 2.178 -7.576 1.00 91.50 80 ARG A O 1
ATOM 597 N N . ASN A 1 81 ? 14.584 1.658 -5.415 1.00 95.81 81 ASN A N 1
ATOM 598 C CA . ASN A 1 81 ? 15.992 2.048 -5.375 1.00 95.81 81 ASN A CA 1
ATOM 599 C C . ASN A 1 81 ? 16.819 1.216 -6.360 1.00 95.81 81 ASN A C 1
ATOM 601 O O . ASN A 1 81 ? 17.613 1.767 -7.125 1.00 95.81 81 ASN A O 1
ATOM 605 N N . LYS A 1 82 ? 16.599 -0.103 -6.402 1.00 94.69 82 LYS A N 1
ATOM 606 C CA . LYS A 1 82 ? 17.296 -0.999 -7.328 1.00 94.69 82 LYS A CA 1
ATOM 607 C C . LYS A 1 82 ? 16.963 -0.691 -8.787 1.00 94.69 82 LYS A C 1
ATOM 609 O O . LYS A 1 82 ? 17.881 -0.667 -9.604 1.00 94.69 82 LYS A O 1
ATOM 614 N N . ALA A 1 83 ? 15.701 -0.403 -9.104 1.00 90.62 83 ALA A N 1
ATOM 615 C CA . ALA A 1 83 ? 15.276 -0.019 -10.449 1.00 90.62 83 ALA A CA 1
ATOM 616 C C . ALA A 1 83 ? 15.930 1.297 -10.904 1.00 90.62 83 ALA A C 1
ATOM 618 O O . ALA A 1 83 ? 16.477 1.369 -12.003 1.00 90.62 83 ALA A O 1
ATOM 619 N N . ILE A 1 84 ? 15.959 2.314 -10.034 1.00 93.25 84 ILE A N 1
ATOM 620 C CA . ILE A 1 84 ? 16.644 3.587 -10.309 1.00 93.25 84 ILE A CA 1
ATOM 621 C C . ILE A 1 84 ? 18.145 3.364 -10.528 1.00 93.25 84 ILE A C 1
ATOM 623 O O . ILE A 1 84 ? 18.731 3.949 -11.437 1.00 93.25 8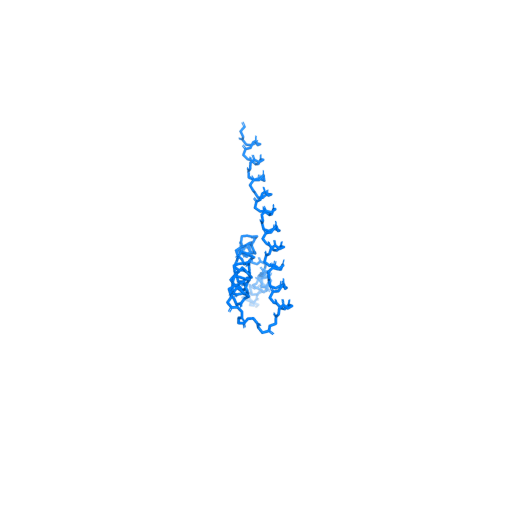4 ILE A O 1
ATOM 627 N N . ASN A 1 85 ? 18.780 2.524 -9.711 1.00 94.12 85 ASN A N 1
ATOM 628 C CA . ASN A 1 85 ? 20.202 2.219 -9.851 1.00 94.12 85 ASN A CA 1
ATOM 629 C C . ASN A 1 85 ? 20.504 1.465 -11.152 1.00 94.12 85 ASN A C 1
ATOM 631 O O . ASN A 1 85 ? 21.464 1.810 -11.831 1.00 94.12 85 ASN A O 1
ATOM 635 N N . ALA A 1 86 ? 19.670 0.493 -11.531 1.00 92.00 86 ALA A N 1
ATOM 636 C CA . ALA A 1 86 ? 19.800 -0.215 -12.803 1.00 92.00 8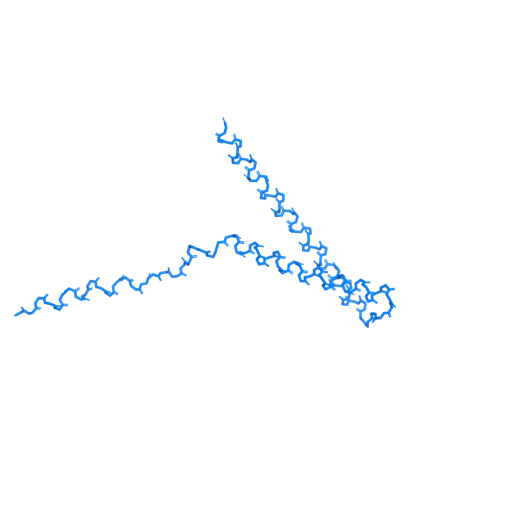6 ALA A CA 1
ATOM 637 C C . ALA A 1 86 ? 19.678 0.742 -13.998 1.00 92.00 86 ALA A C 1
ATOM 639 O O . ALA A 1 86 ? 20.495 0.687 -14.912 1.00 92.00 86 ALA A O 1
ATOM 640 N N . TYR A 1 87 ? 18.713 1.667 -13.957 1.00 91.31 87 TYR A N 1
ATOM 641 C CA . TYR A 1 87 ? 18.587 2.712 -14.972 1.00 91.31 87 TYR A CA 1
ATOM 642 C C . TYR A 1 87 ? 19.852 3.579 -15.063 1.00 91.31 87 TYR A C 1
ATOM 644 O O . TYR A 1 87 ? 20.400 3.754 -16.149 1.00 91.31 87 TYR A O 1
ATOM 652 N N . LYS A 1 88 ? 20.358 4.070 -13.922 1.00 92.81 88 LYS A N 1
ATOM 653 C CA . LYS A 1 88 ? 21.592 4.874 -13.869 1.00 92.81 88 LYS A CA 1
ATOM 654 C C . LYS A 1 88 ? 22.797 4.133 -14.447 1.00 92.81 88 LYS A C 1
ATOM 656 O O . LYS A 1 88 ? 23.586 4.753 -15.151 1.00 92.81 88 LYS A O 1
ATOM 661 N N . GLU A 1 89 ? 22.947 2.845 -14.146 1.00 92.62 89 GLU A N 1
ATOM 662 C CA . GLU A 1 89 ? 24.057 2.028 -14.648 1.00 92.62 89 GLU A CA 1
ATOM 663 C C . GLU A 1 89 ? 24.011 1.915 -16.174 1.00 92.62 89 GLU A C 1
ATOM 665 O O . GLU A 1 89 ? 24.982 2.243 -16.850 1.00 92.62 89 GLU A O 1
ATOM 670 N N . ILE A 1 90 ? 22.842 1.575 -16.725 1.00 90.81 90 ILE A N 1
ATOM 671 C CA . ILE A 1 90 ? 22.617 1.484 -18.173 1.00 90.81 90 ILE A CA 1
ATOM 672 C C . ILE A 1 90 ? 22.927 2.820 -18.866 1.00 90.81 90 ILE A C 1
ATOM 674 O O . ILE A 1 90 ? 23.544 2.827 -19.932 1.00 90.81 90 ILE A O 1
ATOM 678 N N . SER A 1 91 ? 22.535 3.950 -18.265 1.00 90.25 91 SER A N 1
ATOM 679 C CA . SER A 1 91 ? 22.860 5.281 -18.794 1.00 90.25 91 SER A CA 1
ATOM 680 C C . SER A 1 91 ? 24.360 5.592 -18.764 1.00 90.25 91 SER A C 1
ATOM 682 O O . SER A 1 91 ? 24.838 6.282 -19.656 1.00 90.25 91 SER A O 1
ATOM 684 N N . ARG A 1 92 ? 25.110 5.104 -17.765 1.00 86.75 92 ARG A N 1
ATOM 685 C CA . ARG A 1 92 ? 26.566 5.314 -17.663 1.00 86.75 92 ARG A CA 1
ATOM 686 C C . ARG A 1 92 ? 27.363 4.458 -18.640 1.00 86.75 92 ARG A C 1
ATOM 688 O O . ARG A 1 92 ? 28.428 4.891 -19.042 1.00 86.75 92 ARG A O 1
ATOM 695 N N . THR A 1 93 ? 26.889 3.263 -18.991 1.00 84.88 93 THR A N 1
ATOM 696 C CA . THR A 1 93 ? 27.568 2.396 -19.972 1.00 84.88 93 THR A CA 1
ATOM 697 C C . THR A 1 93 ? 27.387 2.883 -21.414 1.00 84.88 93 THR A C 1
ATOM 699 O O . THR A 1 93 ? 28.204 2.563 -22.270 1.00 84.88 93 THR A O 1
ATOM 702 N N . GLN A 1 94 ? 26.302 3.610 -21.703 1.00 62.41 94 GLN A N 1
ATOM 703 C CA . GLN A 1 94 ? 25.981 4.095 -23.055 1.00 62.41 94 GLN A CA 1
ATOM 704 C C . GLN A 1 94 ? 26.513 5.506 -23.367 1.00 62.41 94 GLN A C 1
ATOM 706 O O . GLN A 1 94 ? 26.432 5.925 -24.521 1.00 62.41 94 GLN A O 1
ATOM 711 N N . LEU A 1 95 ? 27.029 6.227 -22.366 1.00 56.31 95 LEU A N 1
ATOM 712 C CA . LEU A 1 95 ? 27.773 7.486 -22.520 1.00 56.31 95 LEU A CA 1
ATOM 713 C C . LEU A 1 95 ? 29.276 7.200 -22.564 1.00 56.31 95 LEU A C 1
ATOM 715 O O . LEU A 1 95 ? 29.964 7.877 -23.357 1.00 56.31 95 LEU A O 1
#

InterPro domains:
  IPR001624 Flagellar hook-basal body complex protein FliE [MF_00724] (1-95)
  IPR001624 Flagellar hook-basal body complex protein FliE [PF02049] (10-95)
  IPR001624 Flagellar hook-basal body complex protein FliE [PR01006] (25-41)
  IPR001624 Flagellar hook-basal body complex protein FliE [PR01006] (59-75)
  IPR001624 Flagellar hook-basal body complex protein FliE [PR01006] (80-93)
  IPR001624 Flagellar hook-basal body complex protein FliE [PTHR34653] (4-95)
  IPR001624 Flagellar hook-basal body complex protein FliE [TIGR00205] (9-94)